Protein AF-A0A6V7M2P5-F1 (afdb_monomer_lite)

Organism: NCBI:txid1563983

InterPro domains:
  IPR029787 Nucleotide cyclase [G3DSA:3.30.70.1230] (1-44)

Foldseek 3Di:
DDKAWPVVVVVCVPPFDWDFPPVCVVDVVCVVVVITMIDTDDDD

Sequence (44 aa):
RVHITEATLDQLGGRFEVEPGNGGSRESYLADHKIETYLIIPPE

pLDDT: mean 95.47, std 4.25, range [75.25, 98.31]

Radius of gyration: 10.7 Å; chains: 1; bounding box: 25×20×23 Å

Secondary structure (DSSP, 8-state):
-EEEEHHHHHHHTT-S-EEE--GGGT-HHHHHTT--EEEEPPP-

Structure (mmCIF, N/CA/C/O backbone):
data_AF-A0A6V7M2P5-F1
#
_entry.id   AF-A0A6V7M2P5-F1
#
loop_
_atom_site.group_PDB
_atom_site.id
_atom_site.type_symbol
_atom_site.label_atom_id
_atom_site.label_alt_id
_atom_site.label_comp_id
_atom_site.label_asym_id
_atom_site.label_entity_id
_atom_site.label_seq_id
_atom_site.pdbx_PDB_ins_code
_atom_site.Cartn_x
_atom_site.Cartn_y
_atom_site.Cartn_z
_atom_site.occupancy
_atom_site.B_iso_or_equiv
_atom_site.auth_seq_id
_atom_site.auth_comp_id
_atom_site.auth_asym_id
_atom_site.auth_atom_id
_atom_site.pdbx_PDB_model_num
ATOM 1 N N . ARG A 1 1 ? 0.604 8.965 8.558 1.00 87.06 1 ARG A N 1
ATOM 2 C CA . ARG A 1 1 ? -0.257 8.099 7.716 1.00 87.06 1 ARG A CA 1
ATOM 3 C C . ARG A 1 1 ? 0.383 6.722 7.676 1.00 87.06 1 ARG A C 1
ATOM 5 O O . ARG A 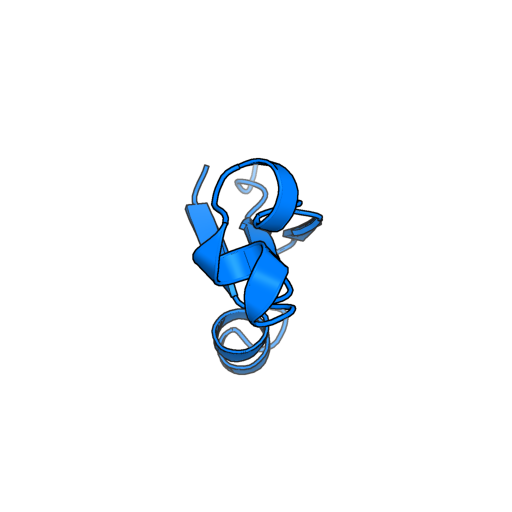1 1 ? 1.608 6.669 7.629 1.00 87.06 1 ARG A O 1
ATOM 12 N N . VAL A 1 2 ? -0.402 5.652 7.764 1.00 96.12 2 VAL A N 1
ATOM 13 C CA . VAL A 1 2 ? 0.113 4.274 7.702 1.00 96.12 2 VAL A CA 1
ATOM 14 C C . VAL A 1 2 ? 0.105 3.835 6.238 1.00 96.12 2 VAL A C 1
ATOM 16 O O . VAL A 1 2 ? -0.920 3.985 5.582 1.00 96.12 2 VAL A O 1
ATOM 19 N N . HIS A 1 3 ? 1.241 3.360 5.720 1.00 97.06 3 HIS A N 1
ATOM 20 C CA . HIS A 1 3 ? 1.417 2.932 4.324 1.00 97.06 3 HIS A CA 1
ATOM 21 C C . HIS A 1 3 ? 1.534 1.411 4.286 1.00 97.06 3 HIS A C 1
ATOM 23 O O . HIS A 1 3 ? 2.340 0.841 5.019 1.00 97.06 3 HIS A O 1
ATOM 29 N N . ILE A 1 4 ? 0.700 0.768 3.478 1.00 97.62 4 ILE A N 1
ATOM 30 C CA . ILE A 1 4 ? 0.562 -0.687 3.411 1.00 97.62 4 ILE A CA 1
ATOM 31 C C . ILE A 1 4 ? 0.593 -1.170 1.959 1.00 97.62 4 ILE A C 1
ATOM 33 O O . ILE A 1 4 ? 0.357 -0.396 1.032 1.00 97.62 4 ILE A O 1
ATOM 37 N N . THR A 1 5 ? 0.884 -2.452 1.763 1.00 98.00 5 THR A N 1
ATOM 38 C CA . THR A 1 5 ? 0.789 -3.143 0.469 1.00 98.00 5 THR A CA 1
ATOM 39 C C . THR A 1 5 ? -0.602 -3.744 0.269 1.00 98.00 5 THR A C 1
ATOM 41 O O . THR A 1 5 ? -1.359 -3.895 1.232 1.00 98.00 5 THR A O 1
ATOM 44 N N . GLU A 1 6 ? -0.914 -4.142 -0.965 1.00 96.88 6 GLU A N 1
ATOM 45 C CA . GLU A 1 6 ? -2.135 -4.894 -1.300 1.00 96.88 6 GLU A CA 1
ATOM 46 C C . GLU A 1 6 ? -2.307 -6.157 -0.437 1.00 96.88 6 GLU A C 1
ATOM 48 O O . GLU A 1 6 ? -3.343 -6.342 0.193 1.00 96.88 6 GLU A O 1
ATOM 53 N N . ALA A 1 7 ? -1.248 -6.958 -0.271 1.00 97.38 7 ALA A N 1
ATOM 54 C CA . ALA A 1 7 ? -1.301 -8.173 0.549 1.00 97.38 7 ALA A CA 1
ATOM 55 C C . ALA A 1 7 ? -1.694 -7.908 2.016 1.00 97.38 7 ALA A C 1
ATOM 57 O O . ALA A 1 7 ? -2.356 -8.733 2.647 1.00 97.38 7 ALA A O 1
ATOM 58 N N . THR A 1 8 ? -1.285 -6.765 2.576 1.00 97.69 8 THR A N 1
ATOM 59 C CA . THR A 1 8 ? -1.719 -6.352 3.915 1.00 97.69 8 THR A CA 1
ATOM 60 C C . THR A 1 8 ? -3.177 -5.897 3.891 1.00 97.69 8 THR A C 1
ATOM 62 O O . THR A 1 8 ? -3.929 -6.271 4.785 1.00 97.69 8 THR A O 1
ATOM 65 N N . LEU A 1 9 ? -3.598 -5.132 2.876 1.00 97.25 9 LEU A N 1
ATOM 66 C CA . LEU A 1 9 ? -4.987 -4.685 2.714 1.00 97.25 9 LEU A CA 1
ATOM 67 C C . LEU A 1 9 ? -5.969 -5.868 2.676 1.00 97.25 9 LEU A C 1
ATOM 69 O O . LEU A 1 9 ? -6.973 -5.845 3.393 1.00 97.25 9 LEU A O 1
ATOM 73 N N . ASP A 1 10 ? -5.634 -6.928 1.939 1.00 96.88 10 ASP A N 1
ATOM 74 C CA . ASP A 1 10 ? -6.435 -8.156 1.861 1.00 96.88 10 ASP A CA 1
ATOM 75 C C . ASP A 1 10 ? -6.637 -8.803 3.239 1.00 96.88 10 ASP A C 1
ATOM 77 O O . ASP A 1 10 ? -7.730 -9.261 3.580 1.00 96.88 10 ASP A O 1
ATOM 81 N N . GLN A 1 11 ? -5.599 -8.789 4.078 1.00 97.56 11 GLN A N 1
ATOM 82 C CA . GLN A 1 11 ? -5.652 -9.345 5.434 1.00 97.56 11 GLN A CA 1
ATOM 83 C C . GLN A 1 11 ? -6.425 -8.459 6.419 1.00 97.56 11 GLN A C 1
ATOM 85 O O . GLN A 1 11 ? -6.951 -8.959 7.417 1.00 97.56 11 GLN A O 1
ATOM 90 N N . LEU A 1 12 ? -6.534 -7.153 6.156 1.00 95.31 12 LEU A N 1
ATOM 91 C CA . LEU A 1 12 ? -7.310 -6.239 6.998 1.00 95.31 12 LEU A CA 1
ATOM 92 C C . LEU A 1 12 ? -8.823 -6.474 6.867 1.00 95.31 12 LEU A C 1
ATOM 94 O O . LEU A 1 12 ? -9.575 -6.139 7.791 1.00 95.31 12 LEU A O 1
ATOM 98 N N . GLY A 1 13 ? -9.270 -7.096 5.771 1.00 93.19 13 GLY A N 1
ATOM 99 C CA . GLY A 1 13 ? -10.659 -7.511 5.576 1.00 93.19 13 GLY A CA 1
ATOM 100 C C . GLY A 1 13 ? -11.634 -6.336 5.512 1.00 93.19 13 GLY A C 1
ATOM 101 O O . GLY A 1 13 ? -12.696 -6.391 6.127 1.00 93.19 13 GLY A O 1
ATOM 102 N N . GLY A 1 14 ? -11.243 -5.243 4.847 1.00 91.69 14 GLY A N 1
ATOM 103 C CA . GLY A 1 14 ? -12.101 -4.068 4.638 1.00 91.69 14 GLY A CA 1
ATOM 104 C C . GLY A 1 14 ? -12.421 -3.258 5.899 1.00 91.69 14 GLY A C 1
ATOM 105 O O . GLY A 1 14 ? -13.315 -2.421 5.874 1.00 91.69 14 GLY A O 1
ATOM 106 N N . ARG A 1 15 ? -11.710 -3.488 7.011 1.00 93.31 15 ARG A N 1
ATOM 107 C CA . ARG A 1 15 ? -11.917 -2.756 8.277 1.00 93.31 15 ARG A CA 1
ATOM 108 C C . ARG A 1 15 ? -11.417 -1.312 8.262 1.00 93.31 15 ARG A C 1
ATOM 110 O O . ARG A 1 15 ? -11.720 -0.566 9.187 1.00 93.31 15 ARG A O 1
ATOM 117 N N . PHE A 1 16 ? -10.617 -0.951 7.267 1.00 94.62 16 PHE A N 1
ATOM 118 C CA . PHE A 1 16 ? -10.006 0.363 7.142 1.00 94.62 16 PHE A CA 1
ATOM 119 C C . PHE A 1 16 ? -10.310 0.930 5.764 1.00 94.62 16 PHE A C 1
ATOM 121 O O . PHE A 1 16 ? -10.185 0.225 4.762 1.00 94.62 16 PHE A O 1
ATOM 128 N N . GLU A 1 17 ? -10.659 2.211 5.727 1.00 96.06 17 GLU A N 1
ATOM 129 C CA . GLU A 1 17 ? -10.697 2.969 4.485 1.00 96.06 17 GLU A CA 1
ATOM 130 C C . GLU A 1 17 ? -9.274 3.317 4.050 1.00 96.06 17 GLU A C 1
ATOM 132 O O . GLU A 1 17 ? -8.397 3.616 4.872 1.00 96.06 17 GLU A O 1
ATOM 137 N N . VAL A 1 18 ? -9.035 3.254 2.742 1.00 97.00 18 VAL A N 1
ATOM 138 C CA . VAL A 1 18 ? -7.715 3.485 2.163 1.00 97.00 18 VAL A CA 1
ATOM 139 C C . VAL A 1 18 ? -7.784 4.343 0.906 1.00 97.00 18 VAL A C 1
ATOM 141 O O . VAL A 1 18 ? -8.766 4.315 0.169 1.00 97.00 18 VAL A O 1
ATOM 144 N N . GLU A 1 19 ? -6.702 5.069 0.639 1.00 97.31 19 GLU A N 1
ATOM 145 C CA . GLU A 1 19 ? -6.465 5.812 -0.604 1.00 97.31 19 GLU A CA 1
ATOM 146 C C . GLU A 1 19 ? -5.228 5.258 -1.345 1.00 97.31 19 GLU A C 1
ATOM 148 O O . GLU A 1 19 ? -4.354 4.658 -0.705 1.00 97.31 19 GLU A O 1
ATOM 153 N N . PRO A 1 20 ? -5.104 5.450 -2.676 1.00 97.56 20 PRO A N 1
ATOM 154 C CA . PRO A 1 20 ? -3.913 5.046 -3.422 1.00 97.56 20 PRO A CA 1
ATOM 155 C C . PRO A 1 20 ? -2.629 5.647 -2.835 1.00 97.56 20 PRO A C 1
ATOM 157 O O . PRO A 1 20 ? -2.497 6.861 -2.684 1.00 97.56 20 PRO A O 1
ATOM 160 N N . GLY A 1 21 ? -1.658 4.790 -2.518 1.00 96.75 21 GLY A N 1
ATOM 161 C CA . GLY A 1 21 ? -0.405 5.189 -1.874 1.00 96.75 21 GLY A CA 1
ATOM 162 C C . GLY A 1 21 ? 0.708 5.589 -2.843 1.00 96.75 21 GLY A C 1
ATOM 163 O O . GLY A 1 21 ? 1.678 6.216 -2.415 1.00 96.75 21 GLY A O 1
ATOM 164 N N . ASN A 1 22 ? 0.585 5.234 -4.130 1.00 96.19 22 ASN A N 1
ATOM 165 C CA . ASN A 1 22 ? 1.540 5.549 -5.203 1.00 96.19 22 ASN A CA 1
ATOM 166 C C . ASN A 1 22 ? 3.008 5.247 -4.836 1.00 96.19 22 ASN A C 1
ATOM 168 O O . ASN A 1 22 ? 3.916 6.010 -5.173 1.00 96.19 22 ASN A O 1
ATOM 172 N N . GLY A 1 23 ? 3.251 4.138 -4.129 1.00 96.00 23 GLY A N 1
ATOM 173 C CA . GLY A 1 23 ? 4.563 3.768 -3.589 1.00 96.00 23 GLY A CA 1
ATOM 174 C C . GLY A 1 23 ? 5.683 3.729 -4.630 1.00 96.00 23 GLY A C 1
ATOM 175 O O . GLY A 1 23 ? 6.777 4.206 -4.343 1.00 96.00 23 GLY A O 1
ATOM 176 N N . GLY A 1 24 ? 5.392 3.293 -5.860 1.00 96.69 24 GLY A N 1
ATOM 177 C CA . GLY A 1 24 ? 6.370 3.274 -6.955 1.00 96.69 24 GLY A CA 1
ATOM 178 C C . GLY A 1 24 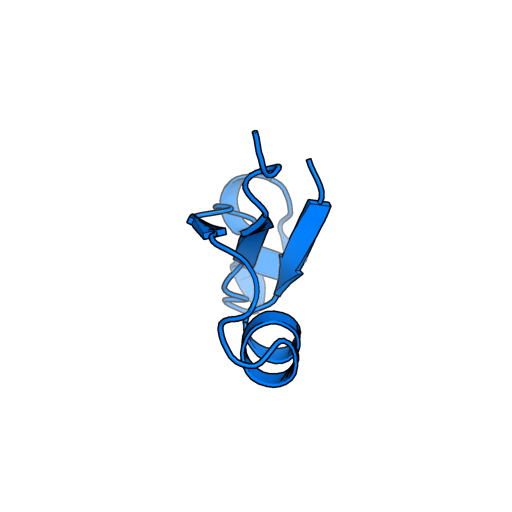? 6.899 4.656 -7.373 1.00 96.69 24 GLY A C 1
ATOM 179 O O . GLY A 1 24 ? 7.994 4.763 -7.908 1.00 96.69 24 GLY A O 1
ATOM 180 N N . SER A 1 25 ? 6.181 5.747 -7.085 1.00 95.88 25 SER A N 1
ATOM 181 C CA . SER A 1 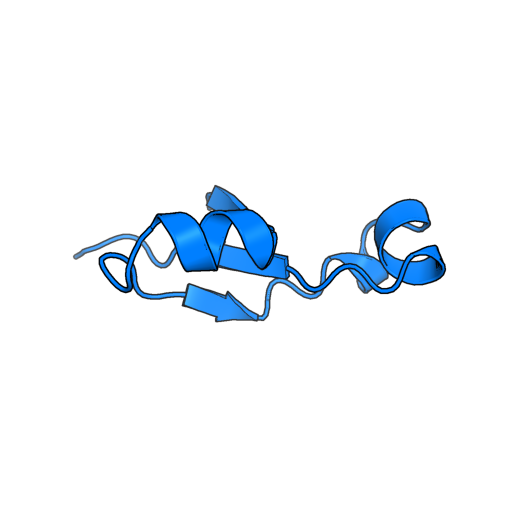25 ? 6.701 7.108 -7.324 1.00 95.88 25 SER A CA 1
ATOM 182 C C . SER A 1 25 ? 7.738 7.556 -6.287 1.00 95.88 25 SER A C 1
ATOM 184 O O . SER A 1 25 ? 8.438 8.545 -6.496 1.00 95.88 25 SER A O 1
ATOM 186 N N . ARG A 1 26 ? 7.816 6.852 -5.151 1.00 93.44 26 ARG A N 1
ATOM 187 C CA . ARG A 1 26 ? 8.631 7.225 -3.987 1.00 93.44 26 ARG A CA 1
ATOM 188 C C . ARG A 1 26 ? 9.825 6.303 -3.791 1.00 93.44 26 ARG A C 1
ATOM 190 O O . ARG A 1 26 ? 10.804 6.721 -3.181 1.00 93.44 26 ARG A O 1
ATOM 197 N N . GLU A 1 27 ? 9.725 5.062 -4.252 1.00 96.19 27 GLU A N 1
ATOM 198 C CA . GLU A 1 27 ? 10.738 4.038 -4.042 1.00 96.19 27 GLU A CA 1
ATOM 199 C C . GLU A 1 27 ? 10.811 3.117 -5.280 1.00 96.19 27 GLU A C 1
ATOM 201 O O . GLU A 1 27 ? 9.787 2.669 -5.805 1.00 96.19 27 GLU A O 1
ATOM 206 N N . SER A 1 28 ? 12.033 2.884 -5.774 1.00 97.2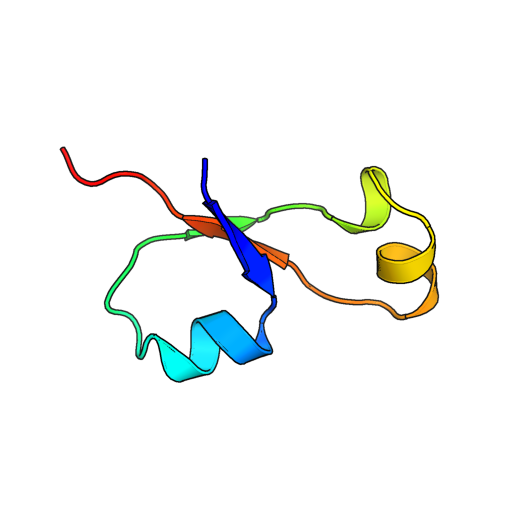5 28 SER A N 1
ATOM 207 C CA . SER A 1 28 ? 12.300 2.159 -7.021 1.00 97.25 28 SER A CA 1
ATOM 208 C C . SER A 1 28 ? 12.046 0.658 -6.933 1.00 97.25 28 SER A C 1
ATOM 210 O O . SER A 1 28 ? 11.512 0.092 -7.874 1.00 97.25 28 SER A O 1
ATOM 212 N N . TYR A 1 29 ? 12.366 0.003 -5.817 1.00 97.62 29 TYR A N 1
ATOM 213 C CA . TYR A 1 29 ? 12.017 -1.398 -5.589 1.00 97.62 29 TYR A CA 1
ATOM 214 C C . TYR A 1 29 ? 10.507 -1.636 -5.731 1.00 97.62 29 TYR A C 1
ATOM 216 O O . TYR A 1 29 ? 10.103 -2.581 -6.410 1.00 97.62 29 TYR A O 1
ATOM 224 N N . LEU A 1 30 ? 9.669 -0.764 -5.163 1.00 97.38 30 LEU A 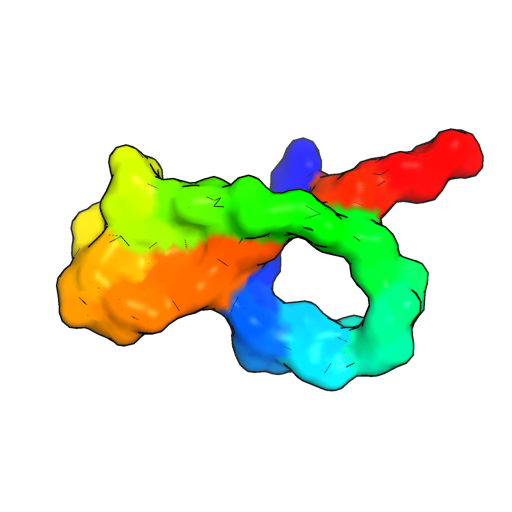N 1
ATOM 225 C CA . LEU A 1 30 ? 8.214 -0.840 -5.314 1.00 97.38 30 LEU A CA 1
ATOM 226 C C . LEU A 1 30 ? 7.784 -0.662 -6.776 1.00 97.38 30 LEU A C 1
ATOM 228 O O . LEU A 1 30 ? 6.890 -1.372 -7.234 1.00 97.38 30 LEU A O 1
ATOM 232 N N . ALA A 1 31 ? 8.425 0.248 -7.516 1.00 97.25 31 ALA A N 1
ATOM 233 C CA . ALA A 1 31 ? 8.146 0.470 -8.935 1.00 97.25 31 ALA A CA 1
ATOM 234 C C . ALA A 1 31 ? 8.555 -0.728 -9.806 1.00 97.25 31 ALA A C 1
ATOM 236 O O . ALA A 1 31 ? 7.744 -1.245 -10.575 1.00 97.25 31 ALA A O 1
ATOM 237 N N . ASP A 1 32 ? 9.791 -1.198 -9.646 1.00 98.31 32 ASP A N 1
ATOM 238 C CA . ASP A 1 32 ? 10.391 -2.280 -10.428 1.00 98.31 32 ASP A CA 1
ATOM 239 C C . ASP A 1 32 ? 9.631 -3.598 -10.236 1.00 98.31 32 ASP A C 1
ATOM 241 O O . ASP A 1 32 ? 9.444 -4.364 -11.184 1.00 98.31 32 ASP A O 1
ATOM 245 N N . HIS A 1 33 ? 9.135 -3.836 -9.019 1.00 97.94 33 HIS A N 1
ATOM 246 C CA . HIS A 1 33 ? 8.353 -5.025 -8.674 1.00 97.94 33 HIS A CA 1
ATOM 247 C C . HIS A 1 33 ? 6.843 -4.824 -8.843 1.00 97.94 33 HIS A C 1
ATOM 249 O O . HIS A 1 33 ? 6.085 -5.756 -8.585 1.00 97.94 33 HIS A O 1
ATOM 255 N N . LYS A 1 34 ? 6.404 -3.639 -9.296 1.00 96.88 34 LYS A N 1
ATOM 256 C CA . LYS A 1 34 ? 4.990 -3.283 -9.506 1.00 96.88 34 LYS A CA 1
ATOM 257 C C . LYS A 1 34 ? 4.129 -3.558 -8.271 1.00 96.88 34 LYS A C 1
ATOM 259 O O . LYS A 1 34 ? 3.048 -4.134 -8.363 1.00 96.88 34 LYS A O 1
ATOM 264 N N . ILE A 1 35 ? 4.646 -3.187 -7.103 1.00 97.62 35 ILE A N 1
ATOM 265 C CA . ILE A 1 35 ? 3.960 -3.384 -5.831 1.00 97.62 35 ILE A CA 1
ATOM 266 C C . ILE A 1 35 ? 2.938 -2.262 -5.655 1.00 97.62 35 ILE A C 1
ATOM 268 O O . ILE A 1 35 ? 3.299 -1.098 -5.456 1.00 97.62 35 ILE A O 1
ATOM 272 N N . GLU A 1 36 ? 1.660 -2.630 -5.680 1.00 97.69 36 GLU A N 1
ATOM 273 C CA . GLU A 1 36 ? 0.562 -1.727 -5.351 1.00 97.69 36 GLU A CA 1
ATOM 274 C C . GLU A 1 36 ? 0.533 -1.428 -3.847 1.00 97.69 36 GLU A C 1
ATOM 276 O O . GLU A 1 36 ? 0.757 -2.293 -2.990 1.00 97.69 36 GLU A O 1
ATOM 281 N N . THR A 1 37 ? 0.288 -0.161 -3.511 1.00 97.94 37 THR A N 1
ATOM 282 C CA . THR A 1 37 ? 0.329 0.313 -2.123 1.00 97.94 37 THR A CA 1
ATOM 283 C C . THR A 1 37 ? -0.783 1.305 -1.822 1.00 97.94 37 THR A C 1
ATOM 285 O O . THR A 1 37 ? -1.260 2.013 -2.709 1.00 97.94 37 THR A O 1
ATOM 288 N N . TYR A 1 38 ? -1.136 1.408 -0.542 1.00 97.94 38 TYR A N 1
ATOM 289 C CA . TYR A 1 38 ? -2.289 2.153 -0.050 1.00 97.94 38 TYR A CA 1
ATOM 290 C C . TYR A 1 38 ? -1.972 2.881 1.253 1.00 97.94 38 TYR A C 1
ATOM 292 O O . TYR A 1 38 ? -1.187 2.397 2.071 1.00 97.94 38 TYR A O 1
ATOM 300 N N . LEU A 1 39 ? -2.587 4.037 1.473 1.00 97.69 39 LEU A N 1
ATOM 301 C CA . LEU A 1 39 ? -2.505 4.767 2.736 1.00 97.69 39 LEU A CA 1
ATOM 302 C C . LEU A 1 39 ? -3.810 4.593 3.509 1.00 97.69 39 LEU A C 1
ATOM 304 O O . LEU A 1 39 ? -4.880 4.833 2.960 1.00 97.69 39 LEU A O 1
ATOM 308 N N . ILE A 1 40 ? -3.721 4.205 4.783 1.00 97.06 40 ILE A N 1
ATOM 309 C CA . ILE A 1 40 ? -4.891 4.147 5.668 1.00 97.06 40 ILE A CA 1
ATOM 310 C C . ILE A 1 40 ? -5.352 5.569 5.989 1.00 97.06 40 ILE A C 1
ATOM 312 O O . ILE A 1 40 ? -4.554 6.397 6.455 1.00 97.06 40 ILE A O 1
ATOM 316 N N . ILE A 1 41 ? -6.645 5.810 5.779 1.00 96.56 41 ILE A N 1
ATOM 317 C CA . ILE A 1 41 ? -7.337 7.029 6.183 1.00 96.56 41 ILE A CA 1
ATOM 318 C C . ILE A 1 41 ? -7.620 6.920 7.692 1.00 96.56 41 ILE A C 1
ATOM 320 O O . ILE A 1 41 ? -8.214 5.932 8.130 1.00 96.56 41 ILE A O 1
ATOM 324 N N . PRO A 1 42 ? -7.148 7.868 8.524 1.00 90.38 42 PRO A N 1
ATOM 325 C CA . PRO A 1 42 ? -7.468 7.870 9.948 1.00 90.38 42 PRO A CA 1
ATOM 326 C C . PRO A 1 42 ? -8.986 7.988 10.160 1.00 90.38 42 PRO A C 1
ATOM 328 O O . PRO A 1 42 ? -9.603 8.798 9.469 1.00 90.38 42 PRO A O 1
ATOM 331 N N . PRO A 1 43 ? -9.581 7.232 11.100 1.00 83.25 43 PRO A N 1
ATOM 332 C CA . PRO A 1 43 ? -10.968 7.458 11.495 1.00 83.25 43 PRO A CA 1
ATOM 333 C C . PRO A 1 43 ? -11.121 8.851 12.127 1.00 83.25 43 PRO A C 1
ATOM 335 O O . PRO A 1 43 ? -10.172 9.342 12.748 1.00 83.25 43 PRO A O 1
ATOM 338 N N . GLU A 1 44 ? -12.294 9.470 11.952 1.00 75.25 44 GLU A N 1
ATOM 339 C CA . GLU A 1 44 ? -12.671 10.719 12.641 1.00 75.25 44 GLU A CA 1
ATOM 340 C C . GLU A 1 44 ? -12.784 10.546 14.164 1.00 75.25 44 GLU A C 1
ATOM 342 O O . GLU A 1 44 ? -13.247 9.473 14.623 1.00 75.25 44 GLU A O 1
#

=== Feature glossary ===
The record interleaves many kinds of information about one protein. Here is each kind framed as the question it answers.

Q: What does the local fold look like, residue by residue?
A: A 3Di character summarizes, for each residue, the relative orientation of the Cα frame of its nearest spatial neighbor. Because it encodes fold topology rather than chemistry, 3Di alignments detect remote structural similarity that sequence alignment misses.

Q: Which residues are in helices, strands, or loops?
A: Secondary structure is the local, repeating backbone conformation. DSSP classifies it into eight states by reading the hydrogen-bond network: three helix types (H, G, I), two β types (E, B), two non-regular types (T, S), and unstructured coil (-).

Q: How big and how compact is the whole molecule?
A: Three whole-structure scalars: the radius of gyration (RMS distance of Cα from centroid, in Å), the count of Cα–Cα contacts (pairs closer than 8 Å and separated by more than four residues in sequence — i.e. tertiary, not local, contacts), and the bounding-box dimensions. Together they distinguish compact globular folds from extended fibres or disordered chains.

Q: How confident is the AlphaFold model at each residue?
A: For AlphaFold models, the B-factor field carries pLDDT — the model's own estimate of local accuracy on a 0–100 scale. Regions with pLDDT<50 should be treated as essentially unmodeled; they often correspond to intrinsically disordered segments.

Q: What family and function is it annotated with?
A: Functional annotations link the protein to curated databases. InterPro entries identify conserved domains and families by matching the sequence against member-database signatures (Pfam, PROSITE, CDD, …). Gene Ontology (GO) terms describe molecular function, biological process, and cellular component in a controlled vocabulary. CATH places the structure in a hierarchical fold classification (Class/Architecture/Topology/Homologous-superfamily). The organism is the source species.

Q: What known structures does this most resemble?
A: Nearest PDB neighbors are the top structural matches found by Foldseek when searching this structure against the entire Protein Data Bank. Each hit reports a TM-score (0 to 1; >0.5 almost always implies the same fold) and an E-value. These are *structural* homologs — they may share no detectable sequence similarity.

Q: Which residues are buried vs exposed?
A: Solvent-accessible surface area (SASA) is the area in Å² traced out by the centre of a 1.4 Å probe sphere (a water molecule) rolled over the protein's van der Waals surface (Shrake–Rupley / Lee–Richards construction). Buried residues have near-zero SASA; fully exposed residues can exceed 200 Å². The total SASA scales roughly with the number of surface residues.

Q: What are the backbone torsion angles?
A: φ (phi) and ψ (psi) are the two rotatable backbone dihedrals per residue: φ is the C(i-1)–N–Cα–C torsion, ψ is the N–Cα–C–N(i+1) torsion, both in degrees on (−180°, 180°]. α-helical residues cluster near (−60°, −45°); β-strand residues near (−120°, +130°). A Ramachandran plot is simply a scatter of (φ, ψ) for every residue.

Q: Are the domains correctly placed relative to each other?
A: Predicted aligned error is AlphaFold's pairwise confidence. Unlike pLDDT (per-residue), PAE is per-residue-pair and captures whether two parts of the structure are correctly placed relative to each other. Units are ångströms of expected positional error.

Q: What if only a Cα trace is available?
A: P-SEA three-state annotation labels each residue as helix, strand, or coil based purely on the geometry of the Cα trace. It serves as a fallback when the full backbone (and thus DSSP) is unavailable.

Q: What is the amino-acid chain?
A: This is the polypeptide sequence — one letter per residue, N-terminus first. Length ranges from a few dozen residues for small domains to over a thousand for large multi-domain proteins.

Q: What do the rendered images show?
A: The six renders are orthographic views along the three Cartesian axes in both directions. Representation (cartoon, sticks, or surface) and color scheme (sequence-rainbow or by-chain) vary across proteins so the training set covers all the common visualization conventions.

Q: What do the diagnostic plots show?
A: Plot images: a contact map (which residues are close in 3D, as an N×N binary image), a Ramachandran scatter (backbone torsion angles, revealing secondary-structure composition at a glance), and — for AlphaFold structures — a PAE heatmap (pairwise prediction confidence).

Q: How mobile is each atom in the crystal?
A: B-factor (Debye–Waller factor) reflects atomic displacement in the crystal lattice. It is an experimental observable (units Å²), not a prediction; low values mean the atom is pinned down, high val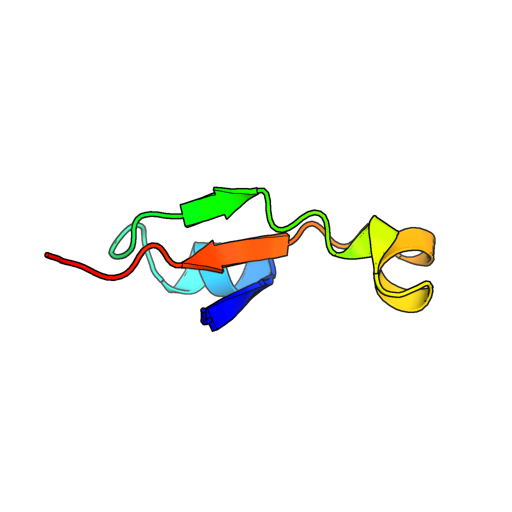ues mean it moves or is heterogeneous across the crystal.

Q: Where is each backbone atom in 3D?
A: The mmCIF table is the protein's shape written out atom by atom. For each backbone N, Cα, C, and carbonyl O, it records an (x, y, z) coordinate triple in Å plus the residue type, chain letter, and residue number.